Protein AF-A0A9X3K8I5-F1 (afdb_monomer_lite)

Sequence (140 aa):
MDLALSGDMLFEGANTLQFSGESQLEVITSELNINSEALESALVSSAILTLDDPTRAITESLLLQIVSDNNELITIGTLSPLPEGNKMTLSLAEEPAILNYLKDEGTTWVLDLNITEEHMDEMNISAAVSLNVDYVPTAN

Foldseek 3Di:
DKDKFDADAPPPDQFKGKTFLPCVLVVVCVVVVHDLVQWPFKWFPWKKKFWDPVLLVFFQKKWKWKDAPPDDIDTQFIDGGADPHRIGITDGDPRDTCSVLSPGPRIMMMMGTDGPDRDPDDTDMIMMIDMDIDGDPPDD

pLDDT: mean 75.49, std 13.45, range [35.78, 89.12]

Secondary structure (DSSP, 8-state):
-EEEE------SSTTEEEEE-TTHHHHHHHHHT--GGGEEEEEEEEEEEEE-HHHHHHEEEEEEEEEETTEEEEEEEEESSPPSSSEEE-EESS--B-HHHHTSTT-EEEEEEEESS---SPP-EEEEEEEEEEE-----

Radius of gyration: 15.66 Å; chains: 1; bounding box: 51×26×36 Å

Structure (mmCIF, N/CA/C/O backbone):
data_AF-A0A9X3K8I5-F1
#
_entry.id   AF-A0A9X3K8I5-F1
#
loop_
_atom_site.group_PDB
_atom_site.id
_atom_site.type_symbol
_atom_site.label_atom_id
_atom_site.label_alt_id
_atom_site.label_comp_id
_atom_site.label_asym_id
_atom_site.label_entity_id
_atom_site.label_seq_id
_atom_site.pdbx_PDB_ins_code
_atom_site.Cartn_x
_atom_site.Cartn_y
_atom_site.Cartn_z
_atom_site.occupancy
_atom_site.B_iso_or_equiv
_atom_site.auth_seq_id
_atom_site.auth_comp_id
_atom_site.auth_asym_id
_atom_site.auth_atom_id
_atom_site.pdbx_PDB_model_num
ATOM 1 N N . MET A 1 1 ? -12.525 -2.220 -1.751 1.00 50.66 1 MET A N 1
ATOM 2 C CA . MET A 1 1 ? -12.502 -0.772 -2.052 1.00 50.66 1 MET A CA 1
ATOM 3 C C . MET A 1 1 ? -11.130 -0.457 -2.611 1.00 50.66 1 MET A C 1
ATOM 5 O O . MET A 1 1 ? -10.190 -0.992 -2.043 1.00 50.66 1 MET A O 1
ATOM 9 N N . ASP A 1 2 ? -11.012 0.322 -3.689 1.00 48.19 2 ASP A N 1
ATOM 10 C CA . ASP A 1 2 ? -9.728 0.593 -4.354 1.00 48.19 2 ASP A CA 1
ATOM 11 C C . ASP A 1 2 ? -9.253 2.014 -4.025 1.00 48.19 2 ASP A C 1
ATOM 13 O O . ASP A 1 2 ? -9.819 2.988 -4.514 1.00 48.19 2 ASP A O 1
ATOM 17 N N . LEU A 1 3 ? -8.218 2.140 -3.193 1.00 50.19 3 LEU A N 1
ATOM 18 C CA . LEU A 1 3 ? -7.557 3.413 -2.929 1.00 50.19 3 LEU A CA 1
ATOM 19 C C . LEU A 1 3 ? -6.589 3.737 -4.062 1.00 50.19 3 LEU A C 1
ATOM 21 O O . LEU A 1 3 ? -5.643 2.986 -4.297 1.00 50.19 3 LEU A O 1
ATOM 25 N N . ALA A 1 4 ? -6.784 4.875 -4.719 1.00 46.91 4 ALA A N 1
ATOM 26 C CA . ALA A 1 4 ? -5.767 5.455 -5.585 1.00 46.91 4 ALA A CA 1
ATOM 27 C C . ALA A 1 4 ? -4.794 6.269 -4.724 1.00 46.91 4 ALA A C 1
ATOM 29 O O . ALA A 1 4 ? -5.180 7.268 -4.121 1.00 46.91 4 ALA A O 1
ATOM 30 N N . LEU A 1 5 ? -3.538 5.832 -4.657 1.00 48.97 5 LEU A N 1
ATOM 31 C CA . LEU A 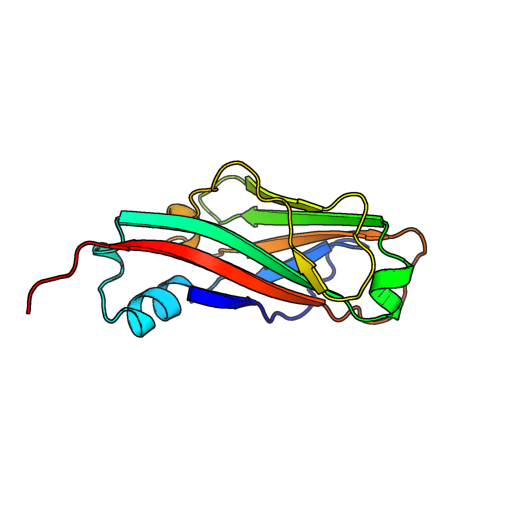1 5 ? -2.466 6.597 -4.034 1.00 48.97 5 LEU A CA 1
ATOM 32 C C . LEU A 1 5 ? -1.858 7.504 -5.105 1.00 48.97 5 LEU A C 1
ATOM 34 O O . LEU A 1 5 ? -1.256 7.024 -6.066 1.00 48.97 5 LEU A O 1
ATOM 38 N N . SER A 1 6 ? -2.039 8.812 -4.944 1.00 40.69 6 SER A N 1
ATOM 39 C CA . SER A 1 6 ? -1.370 9.841 -5.738 1.00 40.69 6 SER A CA 1
ATOM 40 C C . SER A 1 6 ? -0.653 10.779 -4.779 1.00 40.69 6 SER A C 1
ATOM 42 O O . SER A 1 6 ? -1.304 11.412 -3.951 1.00 40.69 6 SER A O 1
ATOM 44 N N . GLY A 1 7 ? 0.668 10.853 -4.868 1.00 40.59 7 GLY A N 1
ATOM 45 C CA . GLY A 1 7 ? 1.485 11.720 -4.027 1.00 40.59 7 GLY A CA 1
ATOM 46 C C . GLY A 1 7 ? 2.654 12.272 -4.824 1.00 40.59 7 GLY A C 1
ATOM 47 O O . GLY A 1 7 ? 3.083 11.659 -5.803 1.00 40.59 7 GLY A O 1
ATOM 48 N N . ASP A 1 8 ? 3.124 13.444 -4.411 1.00 35.78 8 ASP A N 1
ATOM 49 C CA . ASP A 1 8 ? 4.322 14.063 -4.962 1.00 35.78 8 ASP A CA 1
ATOM 50 C C . ASP A 1 8 ? 5.571 13.340 -4.444 1.00 35.78 8 ASP A C 1
ATOM 52 O O . ASP A 1 8 ? 5.668 12.985 -3.268 1.00 35.78 8 ASP A O 1
ATOM 56 N N . MET A 1 9 ? 6.538 13.123 -5.334 1.00 43.25 9 MET A N 1
ATOM 57 C CA . MET A 1 9 ? 7.787 12.438 -5.015 1.00 43.25 9 MET A CA 1
ATOM 58 C C . MET A 1 9 ? 8.613 13.268 -4.020 1.00 43.25 9 MET A C 1
ATOM 60 O O . MET A 1 9 ? 9.234 14.264 -4.394 1.00 43.25 9 MET A O 1
ATOM 64 N N . LEU A 1 10 ? 8.685 12.845 -2.757 1.00 39.94 10 LEU A N 1
ATOM 65 C CA . LEU A 1 10 ? 9.700 13.337 -1.824 1.00 39.94 10 LEU A CA 1
ATOM 66 C C . LEU A 1 10 ? 10.940 12.444 -1.943 1.00 39.94 10 LEU A C 1
ATOM 68 O O . LEU A 1 10 ? 11.074 11.434 -1.257 1.00 39.94 10 LEU A O 1
ATOM 72 N N . PHE A 1 11 ? 11.834 12.801 -2.869 1.00 44.09 11 PHE A N 1
ATOM 73 C CA . PHE A 1 11 ? 13.134 12.150 -3.050 1.00 44.09 11 PHE A CA 1
ATOM 74 C C . PHE A 1 11 ? 14.047 12.400 -1.831 1.00 44.09 11 PHE A C 1
ATOM 76 O O . PHE A 1 11 ? 14.926 13.259 -1.871 1.00 44.09 11 PHE A O 1
ATOM 83 N N . GLU A 1 12 ? 13.871 11.646 -0.745 1.00 36.06 12 GLU A N 1
ATOM 84 C CA . GLU A 1 12 ? 14.859 11.562 0.350 1.00 36.06 12 GLU A CA 1
ATOM 85 C C . GLU A 1 12 ? 15.748 10.305 0.278 1.00 36.06 12 GLU A C 1
ATOM 87 O O . GLU A 1 12 ? 16.540 10.025 1.176 1.00 36.06 12 GLU A O 1
ATOM 92 N N . GLY A 1 13 ? 15.709 9.581 -0.839 1.00 42.12 13 GLY A N 1
ATOM 93 C CA . GLY A 1 13 ? 16.614 8.475 -1.142 1.00 42.12 13 GLY A CA 1
ATOM 94 C C . GLY A 1 13 ? 16.540 8.145 -2.625 1.00 42.12 13 GLY A C 1
ATOM 95 O O . GLY A 1 13 ? 15.490 8.327 -3.232 1.00 42.12 13 GLY A O 1
ATOM 96 N N . ALA A 1 14 ? 17.648 7.692 -3.217 1.00 52.53 14 ALA A N 1
ATOM 97 C CA . ALA A 1 14 ? 17.818 7.586 -4.670 1.00 52.53 14 ALA A CA 1
ATOM 98 C C . ALA A 1 14 ? 16.678 6.852 -5.409 1.00 52.53 14 ALA A C 1
ATOM 100 O O . ALA A 1 14 ? 16.463 7.151 -6.575 1.00 52.53 14 ALA A O 1
ATOM 101 N N . ASN A 1 15 ? 15.911 5.975 -4.743 1.00 68.94 15 ASN A N 1
ATOM 102 C CA . ASN A 1 15 ? 14.829 5.197 -5.353 1.00 68.94 15 ASN A CA 1
ATOM 103 C C . ASN A 1 15 ? 13.592 5.018 -4.442 1.00 68.94 15 ASN A C 1
ATOM 105 O O . ASN A 1 15 ? 12.839 4.056 -4.607 1.00 68.94 15 ASN A O 1
ATOM 109 N N . THR A 1 16 ? 13.404 5.888 -3.447 1.00 73.38 16 THR A N 1
ATOM 110 C CA . THR A 1 16 ? 12.325 5.753 -2.455 1.00 73.38 16 THR A CA 1
ATOM 111 C C . THR A 1 16 ? 11.231 6.773 -2.733 1.00 73.38 16 THR A C 1
ATOM 113 O O . THR A 1 16 ? 11.482 7.977 -2.760 1.00 73.38 16 THR A O 1
ATOM 116 N N . LEU A 1 17 ? 10.008 6.288 -2.914 1.00 75.44 17 LEU A N 1
ATOM 117 C CA . LEU A 1 17 ? 8.802 7.090 -3.046 1.00 75.44 17 LEU A CA 1
ATOM 118 C C . LEU A 1 17 ? 8.044 7.111 -1.727 1.00 75.44 17 LEU A C 1
ATOM 120 O O . LEU A 1 17 ? 7.873 6.076 -1.089 1.00 75.44 17 LEU A O 1
ATOM 124 N N . GLN A 1 18 ? 7.556 8.282 -1.340 1.00 77.44 18 GLN A N 1
ATOM 125 C CA . GLN A 1 18 ? 6.713 8.443 -0.163 1.00 77.44 18 GLN A CA 1
ATOM 126 C C . GLN A 1 18 ? 5.384 9.063 -0.577 1.00 77.44 18 GLN A C 1
ATOM 128 O O . GLN A 1 18 ? 5.357 10.036 -1.326 1.00 77.44 18 GLN A O 1
ATOM 133 N N . PHE A 1 19 ? 4.287 8.494 -0.092 1.00 74.62 19 PHE A N 1
ATOM 134 C CA . PHE A 1 19 ? 2.941 9.003 -0.311 1.00 74.62 19 PHE A CA 1
ATOM 135 C C . PHE A 1 19 ? 2.297 9.280 1.039 1.00 74.62 19 PHE A C 1
ATOM 137 O O . PHE A 1 19 ? 2.183 8.377 1.872 1.00 74.62 19 PHE A O 1
ATOM 144 N N . SER A 1 20 ? 1.827 10.506 1.247 1.00 72.25 20 SER A N 1
ATOM 145 C CA . SER A 1 20 ? 1.023 10.820 2.422 1.00 72.25 20 SER A CA 1
ATOM 146 C C . SER A 1 20 ? -0.274 10.011 2.382 1.00 72.25 20 SER A C 1
ATOM 148 O O . SER A 1 20 ? -1.054 10.084 1.434 1.00 72.25 20 SER A O 1
ATOM 150 N N . GLY A 1 21 ? -0.497 9.219 3.426 1.00 63.97 21 GLY A N 1
ATOM 151 C CA . GLY A 1 21 ? -1.752 8.531 3.711 1.00 63.97 21 GLY A CA 1
ATOM 152 C C . GLY A 1 21 ? -2.720 9.373 4.542 1.00 63.97 21 GLY A C 1
ATOM 153 O O . GLY A 1 21 ? -3.730 8.853 5.018 1.00 63.97 21 GLY A O 1
ATOM 154 N N . GLU A 1 22 ? -2.430 10.661 4.732 1.00 62.03 22 GLU A N 1
ATOM 155 C CA . GLU A 1 22 ? -3.335 11.590 5.402 1.00 62.03 22 GLU A CA 1
ATOM 156 C C . GLU A 1 22 ? -4.705 11.591 4.706 1.00 62.03 22 GLU A C 1
ATOM 158 O O . GLU A 1 22 ? -4.810 11.633 3.481 1.00 62.03 22 GLU A O 1
ATOM 163 N N . SER A 1 23 ? -5.778 11.555 5.497 1.00 62.50 23 SER A N 1
ATOM 164 C CA . SER A 1 23 ? -7.183 11.516 5.044 1.00 62.50 23 SER A CA 1
ATOM 165 C C . SER A 1 23 ? -7.691 10.183 4.474 1.00 62.50 23 SER A C 1
ATOM 167 O O . SER A 1 23 ? -8.870 10.091 4.133 1.00 62.50 23 SER A O 1
ATOM 169 N N . GLN A 1 24 ? -6.891 9.112 4.414 1.00 73.00 24 GLN A N 1
ATOM 170 C CA . GLN A 1 24 ? -7.384 7.818 3.908 1.00 73.00 24 GLN A CA 1
ATOM 171 C C . GLN A 1 24 ? -8.523 7.245 4.756 1.00 73.00 24 GLN A C 1
ATOM 173 O O . GLN A 1 24 ? -9.487 6.705 4.215 1.00 73.00 24 GLN A O 1
ATOM 178 N N . LEU A 1 25 ? -8.457 7.410 6.079 1.00 76.25 25 LEU A N 1
ATOM 179 C CA . LEU A 1 25 ? -9.540 7.011 6.975 1.00 76.25 25 LEU A CA 1
ATOM 180 C C . LEU A 1 25 ? -10.820 7.815 6.728 1.00 76.25 25 LEU A C 1
ATOM 182 O O . LEU A 1 25 ? -11.908 7.242 6.747 1.00 76.25 25 LEU A O 1
ATOM 186 N N . GLU A 1 26 ? -10.712 9.119 6.470 1.00 76.56 26 GLU A N 1
ATOM 187 C CA . GLU A 1 26 ? -11.870 9.964 6.158 1.00 76.56 26 GLU A CA 1
ATOM 188 C C . GLU A 1 26 ? -12.521 9.540 4.840 1.00 76.56 26 GLU A C 1
ATOM 190 O O . GLU A 1 26 ? -13.741 9.427 4.768 1.00 76.56 26 GLU A O 1
ATOM 195 N N . VAL A 1 27 ? -11.715 9.209 3.826 1.00 77.31 27 VAL A N 1
ATOM 196 C CA . VAL A 1 27 ? -12.211 8.665 2.553 1.00 77.31 27 VAL A CA 1
ATOM 197 C C . VAL A 1 27 ? -12.945 7.340 2.780 1.00 77.31 27 VAL A C 1
ATOM 199 O O . VAL A 1 27 ? -14.089 7.206 2.357 1.00 77.31 27 VAL A O 1
ATOM 202 N N . ILE A 1 28 ? -12.342 6.397 3.514 1.00 77.25 28 ILE A N 1
ATOM 203 C CA . ILE A 1 28 ? -12.946 5.089 3.832 1.00 77.25 28 ILE A CA 1
ATOM 204 C C . ILE A 1 28 ? -14.287 5.258 4.554 1.00 77.25 28 ILE A C 1
ATOM 206 O O . ILE A 1 28 ? -15.295 4.655 4.190 1.00 77.25 28 ILE A O 1
ATOM 210 N N . THR A 1 29 ? -14.296 6.073 5.605 1.00 79.31 29 THR A N 1
ATOM 211 C CA . THR A 1 29 ? -15.469 6.277 6.462 1.00 79.31 29 THR A CA 1
ATOM 212 C C . THR A 1 29 ? -16.576 7.038 5.739 1.00 79.31 29 THR A C 1
ATOM 214 O O . THR A 1 29 ? -17.748 6.694 5.890 1.00 79.31 29 THR A O 1
ATOM 217 N N . SER A 1 30 ? -16.218 8.001 4.884 1.00 79.81 30 SER A N 1
ATOM 218 C CA . SER A 1 30 ? -17.162 8.725 4.033 1.00 79.81 30 SER A CA 1
ATOM 219 C C . SER A 1 30 ? -17.769 7.834 2.945 1.00 79.81 30 SER A C 1
ATOM 221 O O . SER A 1 30 ? -18.987 7.854 2.772 1.00 79.81 30 SER A O 1
ATOM 223 N N . GLU A 1 31 ? -16.970 7.004 2.262 1.00 79.06 31 GLU A N 1
ATOM 224 C CA . GLU A 1 31 ? -17.472 6.070 1.242 1.00 79.06 31 GLU A CA 1
ATOM 225 C C . GLU A 1 31 ? -18.409 5.013 1.831 1.00 79.06 31 GLU A C 1
ATOM 227 O O . GLU A 1 31 ? -19.441 4.685 1.242 1.00 79.06 31 GLU A O 1
ATOM 232 N N . LEU A 1 32 ? -18.069 4.494 3.011 1.00 75.88 32 LEU A N 1
ATOM 233 C CA . LEU A 1 32 ? -18.875 3.493 3.706 1.00 75.88 32 LEU A CA 1
ATOM 234 C C . LEU A 1 32 ? -20.030 4.105 4.502 1.00 75.88 32 LEU A C 1
ATOM 236 O O . LEU A 1 32 ? -20.892 3.370 4.986 1.00 75.88 32 LEU A O 1
ATOM 240 N N . ASN A 1 33 ? -20.072 5.436 4.613 1.00 78.88 33 ASN A N 1
ATOM 241 C CA . ASN A 1 33 ? -21.028 6.184 5.420 1.00 78.88 33 ASN A CA 1
ATOM 242 C C . ASN A 1 33 ? -21.100 5.663 6.871 1.00 78.88 33 ASN A C 1
ATOM 244 O O . ASN A 1 33 ? -22.179 5.441 7.427 1.00 78.88 33 ASN A O 1
ATOM 248 N N . ILE A 1 34 ? -19.927 5.433 7.461 1.00 78.94 34 ILE A N 1
ATOM 249 C CA . ILE A 1 34 ? -19.736 4.957 8.835 1.00 78.94 34 ILE A CA 1
ATOM 250 C C . ILE A 1 34 ? -18.877 5.945 9.619 1.00 78.94 34 ILE A C 1
ATOM 252 O O . ILE A 1 34 ? -18.141 6.741 9.047 1.00 78.94 34 ILE A O 1
ATOM 256 N N . ASN A 1 35 ? -18.917 5.856 10.946 1.00 79.81 35 ASN A N 1
ATOM 257 C CA . ASN A 1 35 ? -17.957 6.573 11.783 1.00 79.81 35 ASN A CA 1
ATOM 258 C C . ASN A 1 35 ? -16.607 5.842 11.801 1.00 79.81 35 ASN A C 1
ATOM 260 O O . ASN A 1 35 ? -16.562 4.614 11.761 1.00 79.81 35 ASN A O 1
ATOM 264 N N . SER A 1 36 ? -15.508 6.584 11.956 1.00 73.31 36 SER A N 1
ATOM 265 C CA . SER A 1 36 ? -14.153 6.030 12.142 1.00 73.31 36 SER A CA 1
ATOM 266 C C . SER A 1 36 ? -14.038 5.075 13.335 1.00 73.31 36 SER A C 1
ATOM 268 O O . SER A 1 36 ? -13.228 4.147 13.322 1.00 73.31 36 SER A O 1
ATOM 270 N N . GLU A 1 37 ? -14.883 5.264 14.348 1.00 78.50 37 GLU A N 1
ATOM 271 C CA . GLU A 1 37 ? -15.003 4.381 15.512 1.00 78.50 37 GLU A CA 1
ATOM 272 C C . GLU A 1 37 ? -15.693 3.046 15.199 1.00 78.50 37 GLU A C 1
ATOM 274 O O . GLU A 1 37 ? -15.467 2.069 15.904 1.00 78.50 37 GLU A O 1
ATOM 279 N N . ALA A 1 38 ? -16.513 2.986 14.145 1.00 80.75 38 ALA A N 1
ATOM 280 C CA . ALA A 1 38 ? -17.214 1.770 13.736 1.00 80.75 38 ALA A CA 1
ATOM 281 C C . ALA A 1 38 ? -16.328 0.813 12.922 1.00 80.75 38 ALA A C 1
ATOM 283 O O . ALA A 1 38 ? -16.744 -0.313 12.651 1.00 80.75 38 ALA A O 1
ATOM 284 N N . LEU A 1 39 ? -15.131 1.259 12.523 1.00 82.00 39 LEU A N 1
ATOM 285 C CA . LEU A 1 39 ? -14.160 0.447 11.801 1.00 82.00 39 LEU A CA 1
ATOM 286 C C . LEU A 1 39 ? -13.401 -0.457 12.786 1.00 82.00 39 LEU A C 1
ATOM 288 O O . LEU A 1 39 ? -12.609 0.030 13.605 1.00 82.00 39 LEU A O 1
ATOM 292 N N . GLU A 1 40 ? -13.655 -1.762 12.698 1.00 84.19 40 GLU A N 1
ATOM 293 C CA . GLU A 1 40 ? -13.050 -2.790 13.553 1.00 84.19 40 GLU A CA 1
ATOM 294 C C . GLU A 1 40 ? -11.731 -3.303 12.978 1.00 84.19 40 GLU A C 1
ATOM 296 O O . GLU A 1 40 ? -10.787 -3.548 13.729 1.00 84.19 40 GLU A O 1
ATOM 301 N N . SER A 1 41 ? -11.645 -3.440 11.652 1.00 82.94 41 SER A N 1
ATOM 302 C CA . SER A 1 41 ? -10.449 -3.933 10.971 1.00 82.94 41 SER A CA 1
ATOM 303 C C . SER A 1 41 ? -10.230 -3.213 9.636 1.00 82.94 41 SER A C 1
ATOM 305 O O . SER A 1 41 ? -11.171 -2.753 8.988 1.00 82.94 41 SER A O 1
ATOM 307 N N . ALA A 1 42 ? -8.967 -3.112 9.225 1.00 84.06 42 ALA A N 1
ATOM 308 C CA . ALA A 1 42 ? -8.579 -2.706 7.880 1.00 84.06 42 ALA A CA 1
ATOM 309 C C . ALA A 1 42 ? -7.376 -3.543 7.458 1.00 84.06 42 ALA A C 1
ATOM 311 O O . ALA A 1 42 ? -6.290 -3.393 8.016 1.00 84.06 42 ALA A O 1
ATOM 312 N N . LEU A 1 43 ? -7.591 -4.436 6.503 1.00 85.19 43 LEU A N 1
ATOM 313 C CA . LEU A 1 43 ? -6.612 -5.364 5.961 1.00 85.19 43 LEU A CA 1
ATOM 314 C C . LEU A 1 43 ? -6.333 -4.985 4.511 1.00 85.19 43 LEU A C 1
ATOM 316 O O . LEU A 1 43 ? -7.260 -4.726 3.738 1.00 85.19 43 LEU A O 1
ATOM 320 N N . VAL A 1 44 ? -5.065 -4.979 4.114 1.00 85.06 44 VAL A N 1
ATOM 321 C CA . VAL A 1 44 ? -4.733 -4.846 2.692 1.00 85.06 44 VAL A CA 1
ATOM 322 C C . VAL A 1 44 ? -5.049 -6.165 1.999 1.00 85.06 44 VAL A C 1
ATOM 324 O O . VAL A 1 44 ? -4.512 -7.203 2.373 1.00 85.06 44 VAL A O 1
ATOM 327 N N . SER A 1 45 ? -5.933 -6.128 1.002 1.00 83.56 45 SER A N 1
ATOM 328 C CA . SER A 1 45 ? -6.387 -7.315 0.269 1.00 83.56 45 SER A CA 1
ATOM 329 C C . SER A 1 45 ? -5.764 -7.436 -1.115 1.00 83.56 45 SER A C 1
ATOM 331 O O . SER A 1 45 ? -5.539 -8.540 -1.610 1.00 83.56 45 SER A O 1
ATOM 333 N N . SER A 1 46 ? -5.434 -6.309 -1.744 1.00 83.12 46 SER A N 1
ATOM 334 C CA . SER A 1 46 ? -4.636 -6.284 -2.967 1.00 83.12 46 SER A CA 1
ATOM 335 C C . SER A 1 46 ? -3.830 -5.000 -3.041 1.00 83.12 46 SER A C 1
ATOM 337 O O . SER A 1 46 ? -4.229 -3.976 -2.501 1.00 83.12 46 SER A O 1
ATOM 339 N N . ALA A 1 47 ? -2.705 -5.028 -3.740 1.00 84.56 47 ALA A N 1
ATOM 340 C CA . ALA A 1 47 ? -2.014 -3.812 -4.121 1.00 84.56 47 ALA A CA 1
ATOM 341 C C . ALA A 1 47 ? -1.485 -3.977 -5.542 1.00 84.56 47 ALA A C 1
ATOM 343 O O . ALA A 1 47 ? -0.812 -4.952 -5.872 1.00 84.56 47 ALA A O 1
ATOM 344 N N . ILE A 1 48 ? -1.850 -3.045 -6.409 1.00 85.81 48 ILE A N 1
ATOM 345 C CA . ILE A 1 48 ? -1.542 -3.053 -7.828 1.00 85.81 48 ILE A CA 1
ATOM 346 C C . ILE A 1 48 ? -0.740 -1.799 -8.125 1.00 85.81 48 ILE A C 1
ATOM 348 O O . ILE A 1 48 ? -1.240 -0.694 -7.943 1.00 85.81 48 ILE A O 1
ATOM 352 N N . LEU A 1 49 ? 0.474 -1.954 -8.637 1.00 84.44 49 LEU A N 1
ATOM 353 C CA . LEU A 1 49 ? 1.229 -0.832 -9.176 1.00 84.44 49 LEU A CA 1
ATOM 354 C C . LEU A 1 49 ? 1.120 -0.797 -10.688 1.00 84.44 49 LEU A C 1
ATOM 356 O O . LEU A 1 49 ? 0.978 -1.823 -11.355 1.00 84.44 49 LEU A O 1
ATOM 360 N N . THR A 1 50 ? 1.195 0.411 -11.218 1.00 85.81 50 THR A N 1
ATOM 361 C CA . THR A 1 50 ? 1.372 0.683 -12.632 1.00 85.81 50 THR A CA 1
ATOM 362 C C . THR A 1 50 ? 2.593 1.574 -12.776 1.00 85.81 50 THR A C 1
ATOM 364 O O . THR A 1 50 ? 2.584 2.717 -12.319 1.00 85.81 50 THR A O 1
ATOM 367 N N . LEU A 1 51 ? 3.640 1.011 -13.367 1.00 81.44 51 LEU A N 1
ATOM 368 C CA . LEU A 1 51 ? 4.867 1.705 -13.744 1.00 81.44 51 LEU A CA 1
ATOM 369 C C . LEU A 1 51 ? 4.734 2.156 -15.201 1.00 81.44 51 LEU A C 1
ATOM 371 O O . LEU A 1 51 ? 4.085 1.478 -16.001 1.00 81.44 51 LEU A O 1
ATOM 375 N N . ASP A 1 52 ? 5.355 3.266 -15.568 1.00 82.38 52 ASP A N 1
ATOM 376 C CA . ASP A 1 52 ? 5.559 3.605 -16.973 1.00 82.38 52 ASP A CA 1
ATOM 377 C C . ASP A 1 52 ? 6.705 2.776 -17.587 1.00 82.38 52 ASP A C 1
ATOM 379 O O . ASP A 1 52 ? 7.536 2.198 -16.883 1.00 82.38 52 ASP A O 1
ATOM 383 N N . ASP A 1 53 ? 6.733 2.681 -18.922 1.00 80.56 53 ASP A N 1
ATOM 384 C CA . ASP A 1 53 ? 7.738 1.901 -19.660 1.00 80.56 53 ASP A CA 1
ATOM 385 C C . ASP A 1 53 ? 9.200 2.207 -19.255 1.00 80.56 53 ASP A C 1
ATOM 387 O O . ASP A 1 53 ? 9.956 1.247 -19.062 1.00 80.56 53 ASP A O 1
ATOM 391 N N . PRO A 1 54 ? 9.638 3.480 -19.097 1.00 79.25 54 PRO A N 1
ATOM 392 C CA . PRO A 1 54 ? 11.016 3.769 -18.702 1.00 79.25 54 PRO A CA 1
ATOM 393 C C . PRO A 1 54 ? 11.322 3.302 -17.275 1.00 79.25 54 PRO A C 1
ATOM 395 O O . PRO A 1 54 ? 12.319 2.606 -17.081 1.00 79.25 54 PRO A O 1
ATOM 398 N N . THR A 1 55 ? 10.447 3.571 -16.297 1.00 78.25 55 THR A N 1
ATOM 399 C CA . THR A 1 55 ? 10.653 3.113 -14.912 1.00 78.25 55 THR A CA 1
ATOM 400 C C . THR A 1 55 ? 10.625 1.590 -14.829 1.00 78.25 55 THR A C 1
ATOM 402 O O . THR A 1 55 ? 11.436 0.978 -14.133 1.00 78.25 55 THR A O 1
ATOM 405 N N . ARG A 1 56 ? 9.739 0.927 -15.580 1.00 82.44 56 ARG A N 1
ATOM 406 C CA . ARG A 1 56 ? 9.654 -0.538 -15.604 1.00 82.44 56 ARG A CA 1
ATOM 407 C C . ARG A 1 56 ? 10.931 -1.190 -16.127 1.00 82.44 56 ARG A C 1
ATOM 409 O O . ARG A 1 56 ? 11.305 -2.240 -15.601 1.00 82.44 56 ARG A O 1
ATOM 416 N N . ALA A 1 57 ? 11.565 -0.610 -17.147 1.00 81.12 57 ALA A N 1
ATOM 417 C CA . ALA A 1 57 ? 12.758 -1.166 -17.785 1.00 81.12 57 ALA A CA 1
ATOM 418 C C . ALA A 1 57 ? 13.968 -1.214 -16.842 1.00 81.12 57 ALA A C 1
ATOM 420 O O . ALA A 1 57 ? 14.781 -2.130 -16.940 1.00 81.12 57 ALA A O 1
ATOM 421 N N . ILE A 1 58 ? 14.052 -0.252 -15.924 1.00 80.50 58 ILE A N 1
ATOM 422 C CA . ILE A 1 58 ? 15.149 -0.138 -14.960 1.00 80.50 58 ILE A CA 1
ATOM 423 C C . ILE A 1 58 ? 14.830 -0.778 -13.606 1.00 80.50 58 ILE A C 1
ATOM 425 O O . ILE A 1 58 ? 15.746 -0.986 -12.821 1.00 80.50 58 ILE A O 1
ATOM 429 N N . THR A 1 59 ? 13.563 -1.087 -13.308 1.00 82.00 59 THR A N 1
ATOM 430 C CA . THR A 1 59 ? 13.144 -1.631 -12.004 1.00 82.00 59 THR A CA 1
ATOM 431 C C . THR A 1 59 ? 13.272 -3.160 -11.953 1.00 82.00 59 THR A C 1
ATOM 433 O O . THR A 1 59 ? 12.655 -3.879 -12.743 1.00 82.00 59 THR A O 1
ATOM 436 N N . GLU A 1 60 ? 14.014 -3.665 -10.965 1.00 84.56 60 GLU A N 1
ATOM 437 C CA . GLU A 1 60 ? 14.248 -5.092 -10.683 1.00 84.56 60 GLU A CA 1
ATOM 438 C C . GLU A 1 60 ? 13.359 -5.676 -9.590 1.00 84.56 60 GLU A C 1
ATOM 440 O O . GLU A 1 60 ? 12.945 -6.838 -9.671 1.00 84.56 60 GLU A O 1
ATOM 445 N N . SER A 1 61 ? 13.069 -4.879 -8.564 1.00 86.75 61 SER A N 1
ATOM 446 C CA . SER A 1 61 ? 12.148 -5.243 -7.492 1.00 86.75 61 SER A CA 1
ATOM 447 C C . SER A 1 61 ? 11.491 -4.015 -6.897 1.00 86.75 61 SER A C 1
ATOM 449 O O . SER A 1 61 ? 12.021 -2.911 -7.000 1.00 86.75 61 SER A O 1
ATOM 451 N N . LEU A 1 62 ? 10.358 -4.225 -6.237 1.00 87.38 62 LEU A N 1
ATOM 452 C CA . LEU A 1 62 ? 9.710 -3.185 -5.458 1.00 87.38 62 LEU A CA 1
ATOM 453 C C . LEU A 1 62 ? 9.199 -3.691 -4.114 1.00 87.38 62 LEU A C 1
ATOM 455 O O . LEU A 1 62 ? 8.878 -4.871 -3.946 1.00 87.38 62 LEU A O 1
ATOM 459 N N . LEU A 1 63 ? 9.172 -2.779 -3.153 1.00 88.06 63 LEU A N 1
ATOM 460 C CA . LEU A 1 63 ? 8.849 -3.027 -1.758 1.00 88.06 63 LEU A CA 1
ATOM 461 C C . LEU A 1 63 ? 7.898 -1.926 -1.293 1.00 88.06 63 LEU A C 1
ATOM 463 O O . LEU A 1 63 ? 8.269 -0.760 -1.267 1.00 88.06 63 LEU A O 1
ATOM 467 N N . LEU A 1 64 ? 6.666 -2.302 -0.953 1.00 87.81 64 LEU A N 1
ATOM 468 C CA . LEU A 1 64 ? 5.665 -1.395 -0.405 1.00 87.81 64 LEU A CA 1
ATOM 469 C C . LEU A 1 64 ? 5.585 -1.581 1.107 1.00 87.81 64 LEU A C 1
ATOM 471 O O . LEU A 1 64 ? 5.392 -2.695 1.605 1.00 87.81 64 LEU A O 1
ATOM 475 N N . GLN A 1 65 ? 5.691 -0.478 1.828 1.00 88.69 65 GLN A N 1
ATOM 476 C CA . GLN A 1 65 ? 5.695 -0.408 3.279 1.00 88.69 65 GLN A CA 1
ATOM 477 C C . GLN A 1 65 ? 4.787 0.735 3.734 1.00 88.69 65 GLN A C 1
ATOM 479 O O . GLN A 1 65 ? 4.463 1.641 2.967 1.00 88.69 65 GLN A O 1
ATOM 484 N N . ILE A 1 66 ? 4.343 0.674 4.981 1.00 87.00 66 ILE A N 1
ATOM 485 C CA . ILE A 1 66 ? 3.585 1.746 5.622 1.00 87.00 66 ILE A CA 1
ATOM 486 C C . ILE A 1 66 ? 4.216 2.033 6.978 1.00 87.00 66 ILE A C 1
ATOM 488 O O . ILE A 1 66 ? 4.684 1.122 7.664 1.00 87.00 66 ILE A O 1
ATOM 492 N N . VAL A 1 67 ? 4.235 3.304 7.345 1.00 87.88 67 VAL A N 1
ATOM 493 C CA . VAL A 1 67 ? 4.713 3.798 8.632 1.00 87.88 67 VAL A CA 1
ATOM 494 C C . VAL A 1 67 ? 3.795 4.924 9.095 1.00 87.88 67 VAL A C 1
ATOM 496 O O . VAL A 1 67 ? 3.140 5.572 8.278 1.00 87.88 67 VAL A O 1
ATOM 499 N N . SER A 1 68 ? 3.712 5.143 10.399 1.00 87.31 68 SER A N 1
ATOM 500 C CA . SER A 1 68 ? 3.041 6.310 10.972 1.00 87.31 68 SER A CA 1
ATOM 501 C C . SER A 1 68 ? 3.804 6.781 12.206 1.00 87.31 68 SER A C 1
ATOM 503 O O . SER A 1 68 ? 4.736 6.109 12.652 1.00 87.31 68 SER A O 1
ATOM 505 N N . ASP A 1 69 ? 3.420 7.920 12.774 1.00 85.44 69 ASP A N 1
ATOM 506 C CA . ASP A 1 69 ? 4.153 8.520 13.894 1.00 85.44 69 ASP A CA 1
ATOM 507 C C . ASP A 1 69 ? 4.195 7.619 15.140 1.00 85.44 69 ASP A C 1
ATOM 509 O O . ASP A 1 69 ? 5.190 7.595 15.869 1.00 85.44 69 ASP A O 1
ATOM 513 N N . ASN A 1 70 ? 3.132 6.848 15.382 1.00 84.88 70 ASN A N 1
ATOM 514 C CA . ASN A 1 70 ? 2.980 5.981 16.549 1.00 84.88 70 ASN A CA 1
ATOM 515 C C . ASN A 1 70 ? 3.039 4.479 16.226 1.00 84.88 70 ASN A C 1
ATOM 517 O O . ASN A 1 70 ? 2.919 3.668 17.150 1.00 84.88 70 ASN A O 1
ATOM 521 N N . ASN A 1 71 ? 3.235 4.080 14.965 1.00 83.38 71 ASN A N 1
ATOM 522 C CA . ASN A 1 71 ? 3.346 2.671 14.580 1.00 83.38 71 ASN A CA 1
ATOM 523 C C . ASN A 1 71 ? 4.671 2.385 13.862 1.00 83.38 71 ASN A C 1
ATOM 525 O O . ASN A 1 71 ? 5.129 3.151 13.017 1.00 83.38 71 ASN A O 1
ATOM 529 N N . GLU A 1 72 ? 5.282 1.244 14.191 1.00 84.56 72 GLU A N 1
ATOM 530 C CA . GLU A 1 72 ? 6.509 0.794 13.533 1.00 84.56 72 GLU A CA 1
ATOM 531 C C . GLU A 1 72 ? 6.278 0.545 12.042 1.00 84.56 72 GLU A C 1
ATOM 533 O O . GLU A 1 72 ? 5.197 0.151 11.624 1.00 84.56 72 GLU A O 1
ATOM 538 N N . LEU A 1 73 ? 7.310 0.734 11.227 1.00 85.38 73 LEU A N 1
ATOM 539 C CA . LEU A 1 73 ? 7.218 0.461 9.801 1.00 85.38 73 LEU A CA 1
ATOM 540 C C . LEU A 1 73 ? 6.922 -1.028 9.557 1.00 85.38 73 LEU A C 1
ATOM 542 O O . LEU A 1 73 ? 7.675 -1.901 9.998 1.00 85.38 73 LEU A O 1
ATOM 546 N N . ILE A 1 74 ? 5.861 -1.317 8.800 1.00 88.31 74 ILE A N 1
ATOM 547 C CA . ILE A 1 74 ? 5.523 -2.678 8.370 1.00 88.31 74 ILE A CA 1
ATOM 548 C C . ILE A 1 74 ? 5.581 -2.808 6.857 1.00 88.31 74 ILE A C 1
ATOM 550 O O . ILE A 1 74 ? 5.305 -1.879 6.100 1.00 88.31 74 ILE A O 1
ATOM 554 N N . THR A 1 75 ? 5.919 -4.012 6.409 1.00 89.12 75 THR A N 1
ATOM 555 C CA . THR A 1 75 ? 5.911 -4.344 4.986 1.00 89.12 75 THR A CA 1
ATOM 556 C C . THR A 1 75 ? 4.515 -4.776 4.573 1.00 89.12 75 THR A C 1
ATOM 558 O O . THR A 1 75 ? 3.974 -5.735 5.117 1.00 89.12 75 THR A O 1
ATOM 561 N N . ILE A 1 76 ? 3.951 -4.077 3.592 1.00 88.38 76 ILE A N 1
ATOM 562 C CA . ILE A 1 76 ? 2.648 -4.401 3.015 1.00 88.38 76 ILE A CA 1
ATOM 563 C C . ILE A 1 76 ? 2.792 -5.508 1.985 1.00 88.38 76 ILE A C 1
ATOM 565 O O . ILE A 1 76 ? 2.020 -6.463 1.966 1.00 88.38 76 ILE A O 1
ATOM 569 N N . GLY A 1 77 ? 3.804 -5.397 1.133 1.00 88.25 77 GLY A N 1
ATOM 570 C CA . GLY A 1 77 ? 4.057 -6.390 0.111 1.00 88.25 77 GLY A CA 1
ATOM 571 C C . GLY A 1 77 ? 5.335 -6.119 -0.650 1.00 88.25 77 GLY A C 1
ATOM 572 O O . GLY A 1 77 ? 5.904 -5.030 -0.600 1.00 88.25 77 GLY A O 1
ATOM 573 N N . THR A 1 78 ? 5.774 -7.130 -1.383 1.00 88.94 78 THR A N 1
ATOM 574 C CA . THR A 1 78 ? 6.948 -7.043 -2.247 1.00 88.94 78 THR A CA 1
ATOM 575 C C . THR A 1 78 ? 6.645 -7.637 -3.605 1.00 88.94 78 THR A C 1
ATOM 577 O O . THR A 1 78 ? 5.704 -8.416 -3.787 1.00 88.94 78 THR A O 1
ATOM 580 N N . LEU A 1 79 ? 7.440 -7.250 -4.594 1.00 87.62 79 LEU A N 1
ATOM 581 C CA . LEU A 1 79 ? 7.411 -7.892 -5.892 1.00 87.62 79 LEU A CA 1
ATOM 582 C C . LEU A 1 79 ? 8.828 -8.030 -6.430 1.00 87.62 79 LEU A C 1
ATOM 584 O O . LEU A 1 79 ? 9.486 -7.043 -6.754 1.00 87.62 79 LEU A O 1
ATOM 588 N N . SER A 1 80 ? 9.296 -9.275 -6.480 1.00 83.69 80 SER A N 1
ATOM 589 C CA . SER A 1 80 ? 10.602 -9.649 -7.013 1.00 83.69 80 SER A CA 1
ATOM 590 C C . SER A 1 80 ? 10.570 -11.105 -7.496 1.00 83.69 80 SER A C 1
ATOM 592 O O . SER A 1 80 ? 10.233 -11.987 -6.698 1.00 83.69 80 SER A O 1
ATOM 594 N N . PRO A 1 81 ? 10.911 -11.393 -8.767 1.00 78.88 81 PRO A N 1
ATOM 595 C CA . PRO A 1 81 ? 11.177 -10.444 -9.858 1.00 78.88 81 PRO A CA 1
ATOM 596 C C . PRO A 1 81 ? 9.893 -9.751 -10.352 1.00 78.88 81 PRO A C 1
ATOM 598 O O . PRO A 1 81 ? 8.789 -10.264 -10.156 1.00 78.88 81 PRO A O 1
ATOM 601 N N . LEU A 1 82 ? 10.015 -8.595 -11.017 1.00 81.56 82 LEU A N 1
ATOM 602 C CA . LEU A 1 82 ? 8.846 -7.933 -11.607 1.00 81.56 82 LEU A CA 1
ATOM 603 C C . LEU A 1 82 ? 8.246 -8.778 -12.751 1.00 81.56 82 LEU A C 1
ATOM 605 O O . LEU A 1 82 ? 8.987 -9.195 -13.647 1.00 81.56 82 LEU A O 1
ATOM 609 N N . PRO A 1 83 ? 6.914 -8.974 -12.785 1.00 81.25 83 PRO A N 1
ATOM 610 C CA . PRO A 1 83 ? 6.233 -9.648 -13.886 1.00 81.25 83 PRO A CA 1
ATOM 611 C C . PRO A 1 83 ? 6.329 -8.837 -15.185 1.00 81.25 83 PRO A C 1
ATOM 613 O O . PRO A 1 83 ? 6.603 -7.634 -15.170 1.00 81.25 83 PRO A O 1
ATOM 616 N N . GLU A 1 84 ? 6.107 -9.486 -16.327 1.00 76.31 84 GLU A N 1
ATOM 617 C CA . GLU A 1 84 ? 6.048 -8.789 -17.615 1.00 76.31 84 GLU A CA 1
ATOM 618 C C . GLU A 1 84 ? 4.852 -7.826 -17.673 1.00 76.31 84 GLU A C 1
ATOM 620 O O . GLU A 1 84 ? 3.741 -8.163 -17.260 1.00 76.31 84 GLU A O 1
ATOM 625 N N . GLY A 1 85 ? 5.087 -6.634 -18.224 1.00 82.00 85 GLY A N 1
ATOM 626 C CA . GLY A 1 85 ? 4.090 -5.577 -18.361 1.00 82.00 85 GLY A CA 1
ATOM 627 C C . GLY A 1 85 ? 4.208 -4.462 -17.321 1.00 82.00 85 GLY A C 1
ATOM 628 O O . GLY A 1 85 ? 5.026 -4.501 -16.403 1.00 82.00 85 GLY A O 1
ATOM 629 N N . ASN A 1 86 ? 3.360 -3.452 -17.513 1.00 82.62 86 ASN A N 1
ATOM 630 C CA . ASN A 1 86 ? 3.391 -2.195 -16.762 1.00 82.62 86 ASN A CA 1
ATOM 631 C C . ASN A 1 86 ? 2.530 -2.245 -15.502 1.00 82.62 86 ASN A C 1
ATOM 633 O O . ASN A 1 86 ? 2.794 -1.528 -14.544 1.00 82.62 86 ASN A O 1
ATOM 637 N N . LYS A 1 87 ? 1.505 -3.105 -15.498 1.00 85.12 87 LYS A N 1
ATOM 638 C CA . LYS A 1 87 ? 0.580 -3.296 -14.383 1.00 85.12 87 LYS A CA 1
ATOM 639 C C . LYS A 1 87 ? 0.911 -4.590 -13.658 1.00 85.12 87 LYS A C 1
ATOM 641 O O . LYS A 1 87 ? 0.907 -5.659 -14.262 1.00 85.12 87 LYS A O 1
ATOM 646 N N . MET A 1 88 ? 1.142 -4.492 -12.360 1.00 85.88 88 MET A N 1
ATOM 647 C CA . MET A 1 88 ? 1.690 -5.575 -11.559 1.00 85.88 88 MET A CA 1
ATOM 648 C C . MET A 1 88 ? 1.023 -5.629 -10.191 1.00 85.88 88 MET A C 1
ATOM 650 O O . MET A 1 88 ? 0.838 -4.609 -9.533 1.00 85.88 88 MET A O 1
ATOM 654 N N . THR A 1 89 ? 0.655 -6.831 -9.764 1.00 86.94 89 THR A N 1
ATOM 655 C CA . THR A 1 89 ? 0.059 -7.059 -8.448 1.00 86.94 89 THR A CA 1
ATOM 656 C C . THR A 1 89 ? 1.159 -7.456 -7.472 1.00 86.94 89 THR A C 1
ATOM 658 O O . THR A 1 89 ? 1.852 -8.447 -7.698 1.00 86.94 89 THR A O 1
ATOM 661 N N . LEU A 1 90 ? 1.328 -6.675 -6.406 1.00 84.31 90 LEU A N 1
ATOM 662 C CA . LEU A 1 90 ? 2.226 -6.978 -5.295 1.00 84.31 90 LEU A CA 1
ATOM 663 C C . LEU A 1 90 ? 1.839 -8.299 -4.637 1.00 84.31 90 LEU A C 1
ATOM 665 O O . LEU A 1 90 ? 0.657 -8.595 -4.448 1.00 84.31 90 LEU A O 1
ATOM 669 N N . SER A 1 91 ? 2.852 -9.052 -4.214 1.00 85.44 91 SER A N 1
ATOM 670 C CA . SER A 1 91 ? 2.645 -10.139 -3.265 1.00 85.44 91 SER A CA 1
ATOM 671 C C . SER A 1 91 ? 2.555 -9.529 -1.877 1.00 85.44 91 SER A C 1
ATOM 673 O O . SER A 1 91 ? 3.549 -9.037 -1.343 1.00 85.44 91 SER A O 1
ATOM 675 N N . LEU A 1 92 ? 1.347 -9.508 -1.320 1.00 84.62 92 LEU A N 1
ATOM 676 C CA . LEU A 1 92 ? 1.126 -9.012 0.030 1.00 84.62 92 LEU A CA 1
ATOM 677 C C . LEU A 1 92 ? 1.802 -9.939 1.044 1.00 84.62 92 LEU A C 1
ATOM 679 O O . LEU A 1 92 ? 1.745 -11.164 0.910 1.00 84.62 92 LEU A O 1
ATOM 683 N N . ALA A 1 93 ? 2.435 -9.349 2.056 1.00 76.50 93 ALA A N 1
ATOM 684 C CA . ALA A 1 93 ? 2.738 -10.072 3.286 1.00 76.50 93 ALA A CA 1
ATOM 685 C C . ALA A 1 93 ? 1.408 -10.426 3.979 1.00 76.50 93 ALA A C 1
ATOM 687 O O . ALA A 1 93 ? 0.397 -9.816 3.654 1.00 76.50 93 ALA A O 1
ATOM 688 N N . GLU A 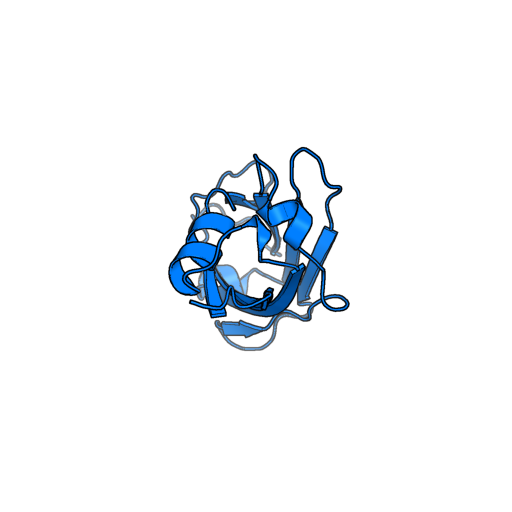1 94 ? 1.371 -11.429 4.861 1.00 66.75 94 GLU A N 1
ATOM 689 C CA . GLU A 1 94 ? 0.139 -11.912 5.522 1.00 66.75 94 GLU A CA 1
ATOM 690 C C . GLU A 1 94 ? -0.798 -10.760 5.940 1.00 66.75 94 GLU A C 1
ATOM 692 O O . GLU A 1 94 ? -0.468 -10.029 6.869 1.00 66.75 94 GLU A O 1
ATOM 697 N N . GLU A 1 95 ? -1.913 -10.604 5.202 1.00 68.94 95 GLU A N 1
ATOM 698 C CA . GLU A 1 95 ? -2.973 -9.578 5.314 1.00 68.94 95 GLU A CA 1
ATOM 699 C C . GLU A 1 95 ? -2.687 -8.500 6.376 1.00 68.94 95 GLU A C 1
ATOM 701 O O . GLU A 1 95 ? -3.178 -8.580 7.506 1.00 68.94 95 GLU A O 1
ATOM 706 N N . PRO A 1 96 ? -1.855 -7.494 6.053 1.00 76.75 96 PRO A N 1
ATOM 707 C CA . PRO A 1 96 ? -1.334 -6.594 7.059 1.00 76.75 96 PRO A CA 1
ATOM 708 C C . PRO A 1 96 ? -2.473 -5.704 7.546 1.00 76.75 96 PRO A C 1
ATOM 710 O O . PRO A 1 96 ? -3.132 -5.014 6.761 1.00 76.75 96 PRO A O 1
ATOM 713 N N . ALA A 1 97 ? -2.712 -5.740 8.856 1.00 83.19 97 ALA A N 1
ATOM 714 C CA . ALA A 1 97 ? -3.698 -4.894 9.506 1.00 83.19 97 ALA A CA 1
ATOM 715 C C . ALA A 1 97 ? -3.165 -3.460 9.587 1.00 83.19 97 ALA A C 1
ATOM 717 O O . ALA A 1 97 ? -2.309 -3.145 10.413 1.00 83.19 97 ALA A O 1
ATOM 718 N N . ILE A 1 98 ? -3.692 -2.588 8.730 1.00 86.25 98 ILE A N 1
ATOM 719 C CA . ILE A 1 98 ? -3.257 -1.193 8.613 1.00 86.25 98 ILE A CA 1
ATOM 720 C C . ILE A 1 98 ? -4.152 -0.210 9.373 1.00 86.25 98 ILE A C 1
ATOM 722 O O . ILE A 1 98 ? -3.927 0.993 9.316 1.00 86.25 98 ILE A O 1
ATOM 726 N N . LEU A 1 99 ? -5.165 -0.692 10.100 1.00 85.38 99 LEU A N 1
ATOM 727 C CA . LEU A 1 99 ? -6.128 0.171 10.794 1.00 85.38 99 LEU A CA 1
ATOM 728 C C . LEU A 1 99 ? -5.460 1.177 11.738 1.00 85.38 99 LEU A C 1
ATOM 730 O O . LEU A 1 99 ? -5.838 2.346 11.760 1.00 85.38 99 LEU A O 1
ATOM 734 N N . ASN A 1 100 ? -4.469 0.729 12.508 1.00 85.31 100 ASN A N 1
ATOM 735 C CA . ASN A 1 100 ? -3.770 1.601 13.450 1.00 85.31 100 ASN A CA 1
ATOM 736 C C . ASN A 1 100 ? -2.986 2.701 12.738 1.00 85.31 100 ASN A C 1
ATOM 738 O O . ASN A 1 100 ? -2.920 3.800 13.268 1.00 85.31 100 ASN A O 1
ATOM 742 N N . TYR A 1 101 ? -2.463 2.416 11.544 1.00 87.38 101 TYR A N 1
ATOM 743 C CA . TYR A 1 101 ? -1.798 3.399 10.697 1.00 87.38 101 TYR A CA 1
ATOM 744 C C . TYR A 1 101 ? -2.841 4.382 10.185 1.00 87.38 101 TYR A C 1
ATOM 746 O O . TYR A 1 101 ? -2.759 5.550 10.495 1.00 87.38 101 TYR A O 1
ATOM 754 N N . LEU A 1 102 ? -3.923 3.916 9.554 1.00 81.88 102 LEU A N 1
ATOM 755 C CA . LEU A 1 102 ? -4.982 4.792 9.031 1.00 81.88 102 LEU A CA 1
ATOM 756 C C . LEU A 1 102 ? -5.581 5.758 10.075 1.00 81.88 102 LEU A C 1
ATOM 758 O O . LEU A 1 102 ? -6.041 6.836 9.708 1.00 81.88 102 LEU A O 1
ATOM 762 N N . LYS A 1 103 ? -5.620 5.365 11.355 1.00 82.31 103 LYS A N 1
ATOM 763 C CA . LYS A 1 103 ? -6.092 6.197 12.480 1.00 82.31 103 LYS A CA 1
ATOM 764 C C . LYS A 1 103 ? -5.056 7.180 13.016 1.00 82.31 103 LYS A C 1
ATOM 766 O O . LYS A 1 103 ? -5.420 8.043 13.810 1.00 82.31 103 LYS A O 1
ATOM 771 N N . ASP A 1 104 ? -3.805 7.020 12.629 1.00 82.38 104 ASP A N 1
ATOM 772 C CA . ASP A 1 104 ? -2.681 7.797 13.110 1.00 82.38 104 ASP A CA 1
ATOM 773 C C . ASP A 1 104 ? -2.371 8.972 12.179 1.00 82.38 104 ASP A C 1
ATOM 775 O O . ASP A 1 104 ? -2.487 8.890 10.949 1.00 82.38 104 ASP A O 1
ATOM 779 N N . GLU A 1 105 ? -1.957 10.073 12.794 1.00 73.88 105 GLU A N 1
ATOM 780 C CA . GLU A 1 105 ? -1.462 11.240 12.077 1.00 73.88 105 GLU A CA 1
ATOM 781 C C . GLU A 1 105 ? -0.074 10.917 11.492 1.00 73.88 105 GLU A C 1
ATOM 783 O O . GLU A 1 105 ? 0.649 10.044 11.979 1.00 73.88 105 GLU A O 1
ATOM 788 N N . GLY A 1 106 ? 0.276 11.549 10.369 1.00 77.06 106 GLY A N 1
ATOM 789 C CA . GLY A 1 106 ? 1.571 11.306 9.720 1.00 77.06 106 GLY A CA 1
ATOM 790 C C . GLY A 1 106 ? 1.697 9.957 8.998 1.00 77.06 106 GLY A C 1
ATOM 791 O O . GLY A 1 106 ? 2.803 9.554 8.631 1.00 77.06 106 GLY A O 1
ATOM 792 N N . THR A 1 107 ? 0.588 9.247 8.751 1.00 84.00 107 THR A N 1
ATOM 793 C CA . THR A 1 107 ? 0.619 8.011 7.955 1.00 84.00 107 THR A CA 1
ATOM 794 C C . THR A 1 107 ? 1.287 8.247 6.614 1.00 84.00 107 THR A C 1
ATOM 796 O O . THR A 1 107 ? 0.842 9.075 5.822 1.00 84.00 107 THR A O 1
ATOM 799 N N . THR A 1 108 ? 2.324 7.465 6.343 1.00 84.31 108 THR A N 1
ATOM 800 C CA . THR A 1 108 ? 3.129 7.563 5.134 1.00 84.31 108 THR A CA 1
ATOM 801 C C . THR A 1 108 ? 3.302 6.177 4.534 1.00 84.31 108 THR A C 1
ATOM 803 O O . THR A 1 108 ? 3.738 5.227 5.186 1.00 84.31 108 THR A O 1
ATOM 806 N N . TRP A 1 109 ? 2.948 6.057 3.263 1.00 84.38 109 TRP A N 1
ATOM 807 C CA . TRP A 1 109 ? 3.240 4.886 2.455 1.00 84.38 109 TRP A CA 1
ATOM 808 C C . TRP A 1 109 ? 4.612 5.064 1.833 1.00 84.38 109 TRP A C 1
ATOM 810 O O . TRP A 1 109 ? 4.873 6.081 1.199 1.00 84.38 109 TRP A O 1
ATOM 820 N N . VAL A 1 110 ? 5.475 4.073 1.992 1.00 85.94 110 VAL A N 1
ATOM 821 C CA . VAL A 1 110 ? 6.838 4.081 1.469 1.00 85.94 110 VAL A CA 1
ATOM 822 C C . VAL A 1 110 ? 6.937 2.999 0.405 1.00 85.94 110 VAL A C 1
ATOM 824 O O . VAL A 1 110 ? 6.642 1.834 0.662 1.00 85.94 110 VAL A O 1
ATOM 827 N N . LEU A 1 111 ? 7.309 3.381 -0.809 1.00 84.81 111 LEU A N 1
ATOM 828 C CA . LEU A 1 111 ? 7.557 2.476 -1.919 1.00 84.81 111 LEU A CA 1
ATOM 829 C C . LEU A 1 111 ? 9.029 2.570 -2.302 1.00 84.81 111 LEU A C 1
ATOM 831 O O . LEU A 1 111 ? 9.465 3.540 -2.914 1.00 84.81 111 LEU A O 1
ATOM 835 N N . ASP A 1 112 ? 9.777 1.531 -1.974 1.00 85.75 112 ASP A N 1
ATOM 836 C CA . ASP A 1 112 ? 11.163 1.392 -2.385 1.00 85.75 112 ASP A CA 1
ATOM 837 C C . ASP A 1 112 ? 11.243 0.670 -3.724 1.00 85.75 112 ASP A C 1
ATOM 839 O O . ASP A 1 112 ? 10.724 -0.441 -3.895 1.00 85.75 112 ASP A O 1
ATOM 843 N N . LEU A 1 113 ? 11.928 1.299 -4.675 1.00 81.75 113 LEU A N 1
ATOM 844 C CA . LEU A 1 113 ? 12.267 0.712 -5.960 1.00 81.75 113 LEU A CA 1
ATOM 845 C C . LEU A 1 113 ? 13.727 0.281 -5.964 1.00 81.75 113 LEU A C 1
ATOM 847 O O . LEU A 1 113 ? 14.630 1.025 -5.598 1.00 81.75 113 LEU A O 1
ATOM 851 N N . ASN A 1 114 ? 13.983 -0.937 -6.416 1.00 83.62 114 ASN A N 1
ATOM 852 C CA . ASN A 1 114 ? 15.334 -1.358 -6.738 1.00 83.62 114 ASN A CA 1
ATOM 853 C C . ASN A 1 114 ? 15.531 -1.159 -8.237 1.00 83.62 114 ASN A C 1
ATOM 855 O O . ASN A 1 114 ? 14.943 -1.909 -9.019 1.00 83.62 114 ASN A O 1
ATOM 859 N N . ILE A 1 115 ? 16.314 -0.152 -8.626 1.00 80.88 115 ILE A N 1
ATOM 860 C CA . ILE A 1 115 ? 16.626 0.128 -10.031 1.00 80.88 115 ILE A CA 1
ATOM 861 C C . ILE A 1 115 ? 18.077 -0.232 -10.365 1.00 80.88 115 ILE A C 1
ATOM 863 O O . ILE A 1 115 ? 18.967 -0.097 -9.526 1.00 80.88 115 ILE A O 1
ATOM 867 N N . THR A 1 116 ? 18.321 -0.688 -11.593 1.00 74.25 116 THR A N 1
ATOM 868 C CA . THR A 1 116 ? 19.647 -1.132 -12.067 1.00 74.25 116 THR A CA 1
ATOM 869 C C . THR A 1 116 ? 20.514 -0.021 -12.638 1.00 74.25 116 THR A C 1
ATOM 871 O O . THR A 1 116 ? 21.725 -0.194 -12.755 1.00 74.25 116 THR A O 1
ATOM 874 N N . GLU A 1 117 ? 19.909 1.098 -13.026 1.00 66.50 117 GLU A N 1
ATOM 875 C CA . GLU A 1 117 ? 20.591 2.246 -13.623 1.00 66.50 117 GLU A CA 1
ATOM 876 C C . GLU A 1 117 ? 20.188 3.519 -12.881 1.00 66.50 117 GLU A C 1
ATOM 878 O O . GLU A 1 117 ? 19.030 3.669 -12.497 1.00 66.50 117 GLU A O 1
ATOM 883 N N . GLU A 1 118 ? 21.133 4.441 -12.679 1.00 58.09 118 GLU A N 1
ATOM 884 C CA . GLU A 1 118 ? 20.827 5.761 -12.124 1.00 58.09 118 GLU A CA 1
ATOM 885 C C . GLU A 1 118 ? 19.914 6.510 -13.103 1.00 58.09 118 GLU A C 1
ATOM 887 O O . GLU A 1 118 ? 20.347 6.942 -14.174 1.00 58.09 118 GLU A O 1
ATOM 892 N N . HIS A 1 119 ? 18.637 6.647 -12.751 1.00 57.06 119 HIS A N 1
ATOM 893 C CA . HIS A 1 119 ? 17.681 7.418 -13.534 1.00 57.06 119 HIS A CA 1
ATOM 894 C C . HIS A 1 119 ? 17.579 8.833 -12.963 1.00 57.06 119 HIS A C 1
ATOM 896 O O . HIS A 1 119 ? 17.329 9.013 -11.775 1.00 57.06 119 HIS A O 1
ATOM 902 N N . MET A 1 120 ? 17.826 9.839 -13.807 1.00 54.41 120 MET A N 1
ATOM 903 C CA . MET A 1 120 ? 17.798 11.261 -13.427 1.00 54.41 120 MET A CA 1
ATOM 904 C C . MET A 1 120 ? 16.456 11.945 -13.743 1.00 54.41 120 MET A C 1
ATOM 906 O O . MET A 1 120 ? 16.316 13.136 -13.467 1.00 54.41 120 MET A O 1
ATOM 910 N N . ASP A 1 121 ? 15.501 11.218 -14.330 1.00 59.03 121 ASP A N 1
ATOM 911 C CA . ASP A 1 121 ? 14.187 11.729 -14.736 1.00 59.03 121 ASP A CA 1
ATOM 912 C C . ASP A 1 121 ? 13.089 11.384 -13.709 1.00 59.03 121 ASP A C 1
ATOM 914 O O . ASP A 1 121 ? 13.220 10.446 -12.918 1.00 59.03 121 ASP A O 1
ATOM 918 N N . GLU A 1 122 ? 11.994 12.154 -13.716 1.00 61.00 122 GLU A N 1
ATOM 919 C CA . GLU A 1 122 ? 10.825 11.935 -12.851 1.00 61.00 122 GLU A CA 1
ATOM 920 C C . GLU A 1 122 ? 10.170 10.572 -13.133 1.00 61.00 122 GLU A C 1
ATOM 922 O O . GLU A 1 122 ? 9.635 10.334 -14.218 1.00 61.00 122 GLU A O 1
ATOM 927 N N . MET A 1 123 ? 10.170 9.685 -12.134 1.00 66.12 123 MET A N 1
ATOM 928 C CA . MET A 1 123 ? 9.492 8.390 -12.206 1.00 66.12 123 MET A CA 1
ATOM 929 C C . MET A 1 123 ? 8.020 8.545 -11.833 1.00 66.12 123 MET A C 1
ATOM 931 O O . MET A 1 123 ? 7.684 8.911 -10.709 1.00 66.12 123 MET A O 1
ATOM 935 N N . ASN A 1 124 ? 7.125 8.208 -12.759 1.00 68.75 124 ASN A N 1
ATOM 936 C CA . ASN A 1 124 ? 5.691 8.260 -12.508 1.00 68.75 124 ASN A CA 1
ATOM 937 C C . ASN A 1 124 ? 5.160 6.869 -12.175 1.00 68.75 124 ASN A C 1
ATOM 939 O O . ASN A 1 124 ? 5.111 5.980 -13.026 1.00 68.75 124 ASN A O 1
ATOM 943 N N . ILE A 1 125 ? 4.723 6.690 -10.929 1.00 72.38 125 ILE A N 1
ATOM 944 C CA . ILE A 1 125 ? 4.197 5.417 -10.442 1.00 72.38 125 ILE A CA 1
ATOM 945 C C . ILE A 1 125 ? 2.798 5.637 -9.899 1.00 72.38 125 ILE A C 1
ATOM 947 O O . ILE A 1 125 ? 2.571 6.481 -9.039 1.00 72.38 125 ILE A O 1
ATOM 951 N N . SER A 1 126 ? 1.850 4.854 -10.401 1.00 76.81 126 SER A N 1
ATOM 952 C CA . SER A 1 126 ? 0.487 4.826 -9.877 1.00 76.81 126 SER A CA 1
ATOM 953 C C . SER A 1 126 ? 0.290 3.568 -9.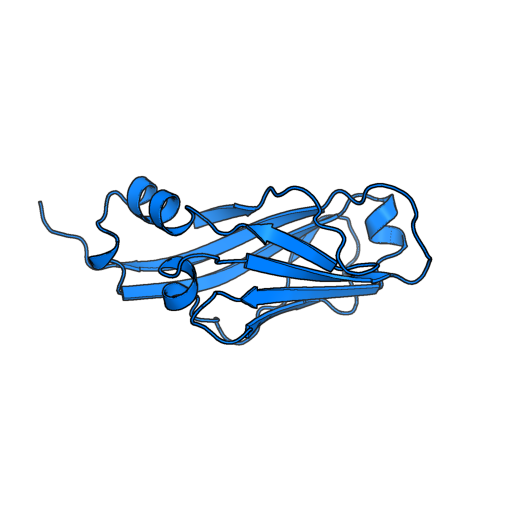048 1.00 76.81 126 SER A C 1
ATOM 955 O O . SER A 1 126 ? 0.470 2.464 -9.560 1.00 76.81 126 SER A O 1
ATOM 957 N N . ALA A 1 127 ? -0.116 3.711 -7.790 1.00 73.56 127 ALA A N 1
ATOM 958 C CA . ALA A 1 127 ? -0.458 2.583 -6.934 1.00 73.56 127 ALA A CA 1
ATOM 959 C C . ALA A 1 127 ? -1.959 2.584 -6.620 1.00 73.56 127 ALA A C 1
ATOM 961 O O . ALA A 1 127 ? -2.541 3.605 -6.256 1.00 73.56 127 ALA A O 1
ATOM 962 N N . ALA A 1 128 ? -2.581 1.421 -6.772 1.00 80.38 128 ALA A N 1
ATOM 963 C CA . ALA A 1 128 ? -3.958 1.154 -6.405 1.00 80.38 128 ALA A CA 1
ATOM 964 C C . ALA A 1 128 ? -3.973 0.072 -5.323 1.00 80.38 128 ALA A C 1
ATOM 966 O O . ALA A 1 128 ? -3.600 -1.072 -5.585 1.00 80.38 128 ALA A O 1
ATOM 967 N N . VAL A 1 129 ? -4.378 0.424 -4.107 1.00 79.94 129 VAL A N 1
ATOM 968 C CA . VAL A 1 129 ? -4.415 -0.496 -2.966 1.00 79.94 129 VAL A CA 1
ATOM 969 C C . VAL A 1 129 ? -5.859 -0.850 -2.659 1.00 79.94 129 VAL A C 1
ATOM 971 O O . VAL A 1 129 ? -6.660 0.013 -2.312 1.00 79.94 129 VAL A O 1
ATOM 974 N N . SER A 1 130 ? -6.200 -2.126 -2.773 1.00 82.31 130 SER A N 1
ATOM 975 C CA . SER A 1 130 ? -7.492 -2.632 -2.345 1.00 82.31 130 SER A CA 1
ATOM 976 C C . SER A 1 130 ? -7.462 -2.965 -0.857 1.00 82.31 130 SER A C 1
ATOM 978 O O . SER A 1 130 ? -6.604 -3.719 -0.391 1.00 82.31 130 SER A O 1
ATOM 980 N N . LEU A 1 131 ? -8.425 -2.424 -0.116 1.00 79.06 131 LEU A N 1
ATOM 981 C CA . LEU A 1 131 ? -8.599 -2.683 1.311 1.00 79.06 131 LEU A CA 1
ATOM 982 C 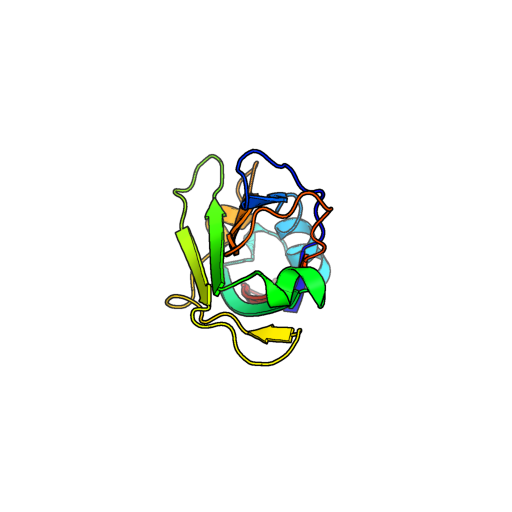C . LEU A 1 131 ? -9.863 -3.513 1.558 1.00 79.06 131 LEU A C 1
ATOM 984 O O . LEU A 1 131 ? -10.917 -3.251 0.962 1.00 79.06 131 LEU A O 1
ATOM 988 N N . ASN A 1 132 ? -9.738 -4.488 2.458 1.00 82.69 132 ASN A N 1
ATOM 989 C CA . ASN A 1 132 ? -10.836 -5.169 3.131 1.00 82.69 132 ASN A CA 1
ATOM 990 C C . ASN A 1 132 ? -11.008 -4.534 4.505 1.00 82.69 132 ASN A C 1
ATOM 992 O O . ASN A 1 132 ? -10.088 -4.531 5.315 1.00 82.69 132 ASN A O 1
ATOM 996 N N . VAL A 1 133 ? -12.182 -3.977 4.756 1.00 82.12 133 VAL A N 1
ATOM 997 C CA . VAL A 1 133 ? -12.491 -3.277 5.998 1.00 82.12 133 VAL A CA 1
ATOM 998 C C . VAL A 1 133 ? -13.694 -3.935 6.640 1.00 82.12 133 VAL A C 1
ATOM 1000 O O . VAL A 1 133 ? -14.750 -4.029 6.011 1.00 82.12 133 VAL A O 1
ATOM 1003 N N . ASP A 1 134 ? -13.528 -4.386 7.879 1.00 83.50 134 ASP A N 1
ATOM 1004 C CA . ASP A 1 134 ? -14.646 -4.832 8.699 1.00 83.50 134 ASP A CA 1
ATOM 1005 C C . ASP A 1 134 ? -15.141 -3.658 9.530 1.00 83.50 134 ASP A C 1
ATOM 1007 O O . ASP A 1 134 ? -14.374 -2.946 10.187 1.00 83.50 134 ASP A O 1
ATOM 1011 N N . TYR A 1 135 ? -16.450 -3.458 9.500 1.00 81.88 135 TYR A N 1
ATOM 1012 C CA . TYR A 1 135 ? -17.106 -2.417 10.262 1.00 81.88 135 TYR A CA 1
ATOM 1013 C C . TYR A 1 135 ? -18.423 -2.929 10.820 1.00 81.88 135 TYR A C 1
ATOM 1015 O O . TYR A 1 135 ? -19.119 -3.737 10.198 1.00 81.88 135 TYR A O 1
ATOM 1023 N N . VAL A 1 136 ? -18.795 -2.409 11.986 1.00 77.50 136 VAL A N 1
ATOM 1024 C CA . VAL A 1 136 ? -20.123 -2.645 12.542 1.00 77.50 136 VAL A CA 1
ATOM 1025 C C . VAL A 1 136 ? -21.073 -1.646 11.888 1.00 77.50 136 VAL A C 1
ATOM 1027 O O . VAL A 1 136 ? -20.924 -0.441 12.108 1.00 77.50 136 VAL A O 1
AT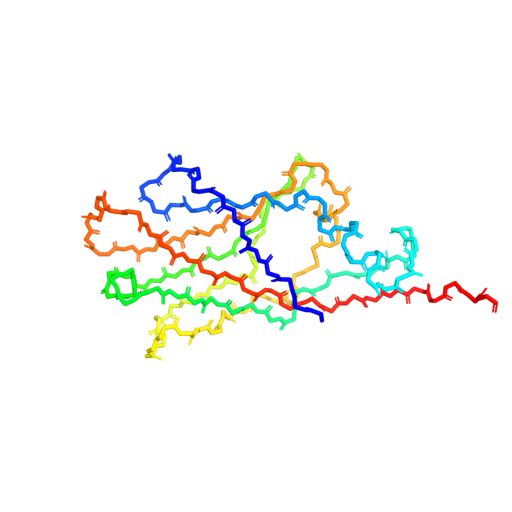OM 1030 N N . PRO A 1 137 ? -22.059 -2.086 11.086 1.00 62.50 137 PRO A N 1
ATOM 1031 C CA . PRO A 1 137 ? -23.052 -1.169 10.559 1.00 62.50 137 PRO A CA 1
ATOM 1032 C C . PRO A 1 137 ? -23.834 -0.583 11.736 1.00 62.50 137 PRO A C 1
ATOM 1034 O O . PRO A 1 137 ? -24.574 -1.287 12.425 1.00 62.50 137 PRO A O 1
ATOM 1037 N N . THR A 1 138 ? -23.673 0.716 11.979 1.00 55.28 138 THR A N 1
ATOM 1038 C CA . THR A 1 138 ? -24.569 1.462 12.860 1.00 55.28 138 THR A CA 1
ATOM 1039 C C . THR A 1 138 ? -25.964 1.393 12.256 1.00 55.28 138 THR A C 1
ATOM 1041 O O . THR A 1 138 ? -26.234 2.017 11.230 1.00 55.28 138 THR A O 1
ATOM 1044 N N . ALA A 1 139 ? -26.827 0.568 12.854 1.00 47.62 139 ALA A N 1
ATOM 1045 C CA . ALA A 1 139 ? -28.228 0.467 12.482 1.00 47.62 139 ALA A CA 1
ATOM 1046 C C . ALA A 1 139 ? -28.865 1.861 12.578 1.00 47.62 139 ALA A C 1
ATOM 1048 O O . ALA A 1 139 ? -28.942 2.425 13.671 1.00 4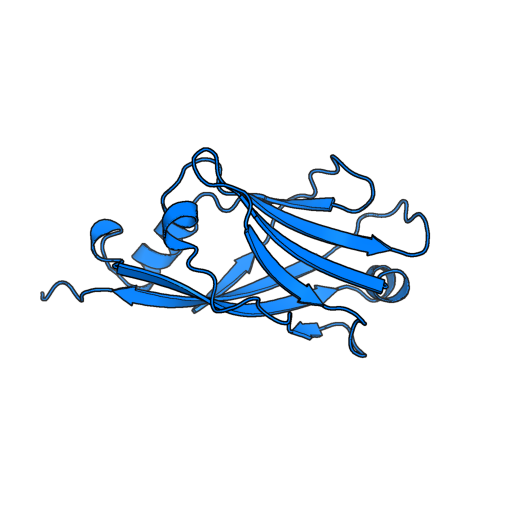7.62 139 ALA A O 1
ATOM 1049 N N . ASN A 1 140 ? -29.274 2.408 11.432 1.00 44.12 140 ASN A N 1
ATOM 1050 C CA . ASN A 1 140 ? -30.263 3.484 11.384 1.00 44.12 140 ASN A CA 1
ATOM 1051 C C . ASN A 1 140 ? -31.655 2.903 11.635 1.00 44.12 140 ASN A C 1
ATOM 1053 O O . ASN A 1 140 ? -31.958 1.843 11.036 1.00 44.12 140 ASN A O 1
#